Protein AF-A0A537KS54-F1 (afdb_monomer_lite)

Sequence (142 aa):
MLRRTPVGRNARRRARAGGPRARGRPAASAAKWKAIRVQVLARAGWRCQACGVRRRLDVHHVVKRSQGGSDFDLDQLVALCRWCHDQTDAPYERGRLVVTALGAGQFTFEVVQRAGRGPLKPNPTFAHVGKTDARDVVRGSE

pLDDT: mean 82.04, std 18.63, range [34.03, 98.06]

Secondary structure (DSSP, 8-state):
-PPPPPPPHHHHHHHHTT-BSSSSS---BHHHHHHHHHHHHHHTTTS-TTT---S-EEEEESS-GGGT--SS-GGGEEEEEHHHHHHTTS-GGG-EEEEEEEETTEEEEEEE----SSPPPP----TTTT---TTSS-----

InterPro domains:
  IPR002711 HNH endonuclease [PF01844] (48-87)
  IPR003615 HNH nuclease [SM00507] (35-86)
  IPR003615 HNH nuclease [cd00085] (36-87)

Structure (mmCIF, N/CA/C/O backbone):
data_AF-A0A537KS54-F1
#
_entry.id   AF-A0A537KS54-F1
#
loop_
_atom_site.group_PDB
_atom_site.id
_atom_site.type_symbol
_atom_site.label_atom_id
_atom_site.label_alt_id
_atom_site.label_comp_id
_atom_site.label_asym_id
_atom_site.label_entity_id
_atom_site.label_seq_id
_atom_site.pdbx_PDB_ins_code
_atom_site.Cartn_x
_atom_site.Cartn_y
_atom_site.Cartn_z
_atom_site.occupancy
_atom_site.B_iso_or_equiv
_atom_site.auth_seq_id
_atom_site.auth_comp_id
_atom_site.auth_asym_id
_atom_site.auth_atom_id
_atom_site.pdbx_PDB_model_num
ATOM 1 N N . MET A 1 1 ? -19.870 4.778 -0.945 1.00 52.75 1 MET A N 1
ATOM 2 C CA . MET A 1 1 ? -18.625 4.344 -1.622 1.00 52.75 1 MET A CA 1
ATOM 3 C C . MET A 1 1 ? -18.152 5.482 -2.515 1.00 52.75 1 MET A C 1
ATOM 5 O O . MET A 1 1 ? -18.929 5.913 -3.358 1.00 52.75 1 MET A O 1
ATOM 9 N N . LEU A 1 2 ? -16.940 6.012 -2.319 1.00 54.84 2 LEU A N 1
ATOM 10 C CA . LEU A 1 2 ? -16.403 7.066 -3.190 1.00 54.84 2 LEU A CA 1
ATOM 11 C C . LEU A 1 2 ? -16.126 6.476 -4.582 1.00 54.84 2 LEU A C 1
ATOM 13 O O . LEU A 1 2 ? -15.453 5.446 -4.705 1.00 54.84 2 LEU A O 1
ATOM 17 N N . ARG A 1 3 ? -16.668 7.100 -5.636 1.00 57.12 3 ARG A N 1
ATOM 18 C CA . ARG A 1 3 ? -16.357 6.718 -7.021 1.00 57.12 3 ARG A CA 1
ATOM 19 C C . ARG A 1 3 ? -14.881 7.030 -7.271 1.00 57.12 3 ARG A C 1
ATOM 21 O O . ARG A 1 3 ? -14.458 8.169 -7.113 1.00 57.12 3 ARG A O 1
ATOM 28 N N . ARG A 1 4 ? -14.087 6.017 -7.636 1.00 64.81 4 ARG A N 1
ATOM 29 C CA . ARG A 1 4 ? -12.677 6.224 -7.997 1.00 64.81 4 ARG A CA 1
ATOM 30 C C . ARG A 1 4 ? -12.618 7.069 -9.268 1.00 64.81 4 ARG A C 1
ATOM 32 O O . ARG A 1 4 ? -13.262 6.719 -10.257 1.00 64.81 4 ARG A O 1
ATOM 39 N N . THR A 1 5 ? -11.810 8.125 -9.257 1.00 74.44 5 THR A N 1
ATOM 40 C CA . THR A 1 5 ? -11.519 8.901 -10.464 1.00 74.44 5 THR A CA 1
ATOM 41 C C . THR A 1 5 ? -10.930 7.969 -11.526 1.00 74.44 5 THR A C 1
ATOM 43 O O . THR A 1 5 ? -9.944 7.273 -11.251 1.00 74.44 5 THR A O 1
ATOM 46 N N . PRO A 1 6 ? -11.516 7.904 -12.733 1.00 80.69 6 PRO A N 1
ATOM 47 C CA . PRO A 1 6 ? -10.979 7.074 -13.795 1.00 80.69 6 PRO A CA 1
ATOM 48 C C . PRO A 1 6 ? -9.545 7.483 -14.139 1.00 80.69 6 PRO A C 1
ATOM 50 O O . PRO A 1 6 ? -9.221 8.664 -14.232 1.00 80.69 6 PRO A O 1
ATOM 53 N N . VAL A 1 7 ? -8.683 6.500 -14.406 1.00 83.31 7 VAL A N 1
ATOM 54 C CA . VAL A 1 7 ? -7.338 6.782 -14.928 1.00 83.31 7 VAL A CA 1
ATOM 55 C C . VAL A 1 7 ? -7.469 7.499 -16.275 1.00 83.31 7 VAL A C 1
ATOM 57 O O . VAL A 1 7 ? -8.163 6.994 -17.164 1.00 83.31 7 VAL A O 1
ATOM 60 N N . GLY A 1 8 ? -6.792 8.641 -16.431 1.00 89.50 8 GLY A N 1
ATOM 61 C CA . GLY A 1 8 ? -6.833 9.457 -17.649 1.00 89.50 8 GLY A CA 1
ATOM 62 C C . GLY A 1 8 ? -6.310 8.732 -18.897 1.00 89.50 8 GLY A C 1
ATOM 63 O O . GLY A 1 8 ? -5.451 7.848 -18.811 1.00 89.50 8 GLY A O 1
ATOM 64 N N . ARG A 1 9 ? -6.810 9.121 -20.079 1.00 91.06 9 ARG A N 1
ATOM 65 C CA . ARG A 1 9 ? -6.536 8.461 -21.374 1.00 91.06 9 ARG A CA 1
ATOM 66 C C . ARG A 1 9 ? -5.036 8.295 -21.658 1.00 91.06 9 ARG A C 1
ATOM 68 O O . ARG A 1 9 ? -4.593 7.187 -21.955 1.00 91.06 9 ARG A O 1
ATOM 75 N N . ASN A 1 10 ? -4.244 9.350 -21.464 1.00 90.19 10 ASN A N 1
ATOM 76 C CA . ASN A 1 10 ? -2.793 9.327 -21.703 1.00 90.19 10 ASN A CA 1
ATOM 77 C C . ASN A 1 10 ? -2.056 8.345 -20.780 1.00 90.19 10 ASN A C 1
ATOM 79 O O . ASN A 1 10 ? -1.141 7.643 -21.209 1.00 90.19 10 ASN A O 1
ATOM 83 N N . ALA A 1 11 ? -2.482 8.242 -19.518 1.00 87.38 11 ALA A N 1
ATOM 84 C CA . ALA A 1 11 ? -1.918 7.273 -18.585 1.00 87.38 11 ALA A CA 1
ATOM 85 C C . ALA A 1 11 ? -2.254 5.829 -18.994 1.00 87.38 11 ALA A C 1
ATOM 87 O O . ALA A 1 11 ? -1.383 4.963 -18.918 1.00 87.38 11 ALA A O 1
ATOM 88 N N . ARG A 1 12 ? -3.473 5.576 -19.498 1.00 89.44 12 ARG A N 1
ATOM 89 C CA . ARG A 1 12 ? -3.850 4.259 -20.043 1.00 89.44 12 ARG A CA 1
ATOM 90 C C . ARG A 1 12 ? -3.022 3.893 -21.274 1.00 89.44 12 ARG A C 1
ATOM 92 O O . ARG A 1 12 ? -2.527 2.773 -21.335 1.00 89.44 12 ARG A O 1
ATOM 99 N N . ARG A 1 13 ? -2.849 4.819 -22.228 1.00 91.19 13 ARG A N 1
ATOM 100 C CA . ARG A 1 13 ? -2.035 4.591 -23.438 1.00 91.19 13 ARG A CA 1
ATOM 101 C C . ARG A 1 13 ? -0.597 4.221 -23.075 1.00 91.19 13 ARG A C 1
ATOM 103 O O . ARG A 1 13 ? -0.093 3.217 -23.560 1.00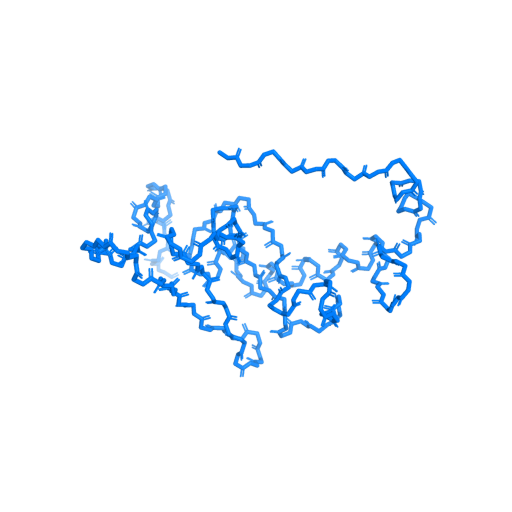 91.19 13 ARG A O 1
ATOM 110 N N . ARG A 1 14 ? 0.025 4.973 -22.160 1.00 90.38 14 ARG A N 1
ATOM 111 C CA . ARG A 1 14 ? 1.380 4.680 -21.667 1.00 90.38 14 ARG A CA 1
ATOM 112 C C . ARG A 1 14 ? 1.481 3.292 -21.037 1.00 90.38 14 ARG A C 1
ATOM 114 O O . ARG A 1 14 ? 2.404 2.555 -21.352 1.00 90.38 14 ARG A O 1
ATOM 121 N N . ALA A 1 15 ? 0.533 2.937 -20.170 1.00 87.25 15 ALA A N 1
ATOM 122 C CA . ALA A 1 15 ? 0.527 1.628 -19.525 1.00 87.25 15 ALA A CA 1
ATOM 123 C C . ALA A 1 15 ? 0.376 0.478 -20.538 1.00 87.25 15 ALA A C 1
ATOM 125 O O . ALA A 1 15 ? 1.029 -0.549 -20.382 1.00 87.25 15 ALA A O 1
ATOM 126 N N . ARG A 1 16 ? -0.446 0.658 -21.586 1.00 88.00 16 ARG A N 1
ATOM 127 C CA . ARG A 1 16 ? -0.596 -0.317 -22.684 1.00 88.00 16 ARG A CA 1
ATOM 128 C C . ARG A 1 16 ? 0.684 -0.483 -23.501 1.00 88.00 16 ARG A C 1
ATOM 130 O O . ARG A 1 16 ? 0.983 -1.592 -23.907 1.00 88.00 16 ARG A O 1
ATOM 137 N N . ALA A 1 17 ? 1.450 0.590 -23.677 1.00 90.00 17 ALA A N 1
ATOM 138 C CA . ALA A 1 17 ? 2.753 0.563 -24.338 1.00 90.00 17 ALA A CA 1
ATOM 139 C C . ALA A 1 17 ? 3.895 0.032 -23.440 1.00 90.00 17 ALA A C 1
ATOM 141 O O . ALA A 1 17 ? 5.060 0.232 -23.755 1.00 90.00 17 ALA A O 1
ATOM 142 N N . GLY A 1 18 ? 3.594 -0.570 -22.281 1.00 87.88 18 GLY A N 1
ATOM 143 C CA . GLY A 1 18 ? 4.611 -1.100 -21.362 1.00 87.88 18 GLY A CA 1
ATOM 144 C C . GLY A 1 18 ? 5.346 -0.046 -20.525 1.00 87.88 18 GLY A C 1
ATOM 145 O O . GLY A 1 18 ? 6.198 -0.397 -19.711 1.00 87.88 18 GLY A O 1
ATOM 146 N N . GLY A 1 19 ? 4.992 1.235 -20.660 1.00 87.38 19 GLY A N 1
ATOM 147 C CA . GLY A 1 19 ? 5.630 2.326 -19.930 1.00 87.38 19 GLY A CA 1
ATOM 148 C C . GLY A 1 19 ? 5.361 2.314 -18.413 1.00 87.38 19 GLY A C 1
ATOM 149 O O . GLY A 1 19 ? 4.479 1.597 -17.919 1.00 87.38 19 GLY A O 1
ATOM 150 N N . PRO A 1 20 ? 6.089 3.146 -17.645 1.00 87.62 20 PRO A N 1
ATOM 151 C CA . PRO A 1 20 ? 5.972 3.202 -16.190 1.00 87.62 20 PRO A CA 1
ATOM 152 C C . PRO A 1 20 ? 4.600 3.714 -15.734 1.00 87.62 20 PRO A C 1
ATOM 154 O O . PRO A 1 20 ? 3.945 4.538 -16.387 1.00 87.62 20 PRO A O 1
ATOM 157 N N . ARG A 1 21 ? 4.146 3.250 -14.564 1.00 86.56 21 ARG A N 1
ATOM 158 C CA . ARG A 1 21 ? 2.821 3.607 -14.023 1.00 86.56 21 ARG A CA 1
ATOM 159 C C . ARG A 1 21 ? 2.709 5.076 -13.607 1.00 86.56 21 ARG A C 1
ATOM 161 O O . ARG A 1 21 ? 1.626 5.649 -13.727 1.00 86.56 21 ARG A O 1
ATOM 168 N N . ALA A 1 22 ? 3.793 5.698 -13.149 1.00 86.19 22 ALA A N 1
ATOM 169 C CA . ALA A 1 22 ? 3.867 7.125 -12.817 1.00 86.19 22 ALA A CA 1
ATOM 170 C C . ALA A 1 22 ? 5.010 7.811 -13.587 1.00 86.19 22 ALA A C 1
ATOM 172 O O . ALA A 1 22 ? 5.876 7.133 -14.131 1.00 86.19 22 ALA A O 1
ATOM 173 N N . ARG A 1 23 ? 4.967 9.146 -13.672 1.00 83.88 23 ARG A N 1
ATOM 174 C CA . ARG A 1 23 ? 6.036 9.994 -14.230 1.00 83.88 23 ARG A CA 1
ATOM 175 C C . ARG A 1 23 ? 6.685 10.796 -13.101 1.00 83.88 23 ARG A C 1
ATOM 177 O O . ARG A 1 23 ? 6.053 10.969 -12.062 1.00 83.88 23 ARG A O 1
ATOM 184 N N . GLY A 1 24 ? 7.903 11.284 -13.331 1.00 85.19 24 GLY A N 1
ATOM 185 C CA . GLY A 1 24 ? 8.626 12.146 -12.385 1.00 85.19 24 GLY A CA 1
ATOM 186 C C . GLY A 1 24 ? 9.221 11.414 -11.181 1.00 85.19 24 GLY A C 1
ATOM 187 O O . GLY A 1 24 ? 9.667 12.063 -10.248 1.00 85.19 24 GLY A O 1
ATOM 188 N N . ARG A 1 25 ? 9.202 10.075 -11.182 1.00 84.50 25 ARG A N 1
ATOM 189 C CA . ARG A 1 25 ? 9.855 9.236 -10.172 1.00 84.50 25 ARG A CA 1
ATOM 190 C C . ARG A 1 25 ? 10.013 7.789 -10.657 1.00 84.50 25 ARG A C 1
ATOM 192 O O . ARG A 1 25 ? 9.291 7.399 -11.585 1.00 84.50 25 ARG A O 1
ATOM 199 N N . PRO A 1 26 ? 10.847 6.969 -9.994 1.00 88.12 26 PRO A N 1
ATOM 200 C CA . PRO A 1 26 ? 10.886 5.531 -10.224 1.00 88.12 26 PRO A CA 1
ATOM 201 C C . PRO A 1 26 ? 9.507 4.897 -10.003 1.00 88.12 26 PRO A C 1
ATOM 203 O O . PRO A 1 26 ? 8.866 5.077 -8.966 1.00 88.12 26 PRO A O 1
ATOM 206 N N . ALA A 1 27 ? 9.020 4.176 -11.008 1.00 91.81 27 ALA A N 1
ATOM 207 C CA . ALA A 1 27 ? 7.741 3.484 -10.954 1.00 91.81 27 ALA A CA 1
ATOM 208 C C . ALA A 1 27 ? 7.809 2.204 -11.778 1.00 91.81 27 ALA A C 1
ATOM 210 O O . ALA A 1 27 ? 8.398 2.178 -12.860 1.00 91.81 27 ALA A O 1
ATOM 211 N N . ALA A 1 28 ? 7.166 1.148 -11.290 1.00 92.94 28 ALA A N 1
ATOM 212 C CA . ALA A 1 28 ? 7.138 -0.119 -12.002 1.00 92.94 28 ALA A CA 1
ATOM 213 C C . ALA A 1 28 ? 6.400 0.021 -13.346 1.00 92.94 28 ALA A C 1
ATOM 215 O O . ALA A 1 28 ? 5.423 0.774 -13.471 1.00 92.94 28 ALA A O 1
ATOM 216 N N . SER A 1 29 ? 6.838 -0.745 -14.350 1.00 92.50 29 SER A N 1
ATOM 217 C CA . SER A 1 29 ?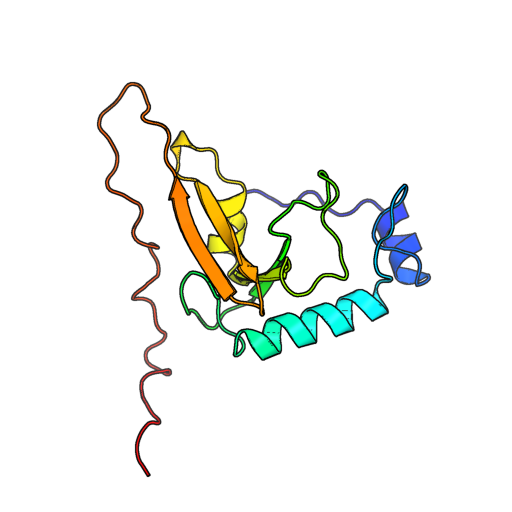 6.037 -0.993 -15.551 1.00 92.50 29 SER A CA 1
ATOM 218 C C . SER A 1 29 ? 4.754 -1.745 -15.185 1.00 92.50 29 SER A C 1
ATOM 220 O O . SER A 1 29 ? 4.619 -2.305 -14.091 1.00 92.50 29 SER A O 1
ATOM 222 N N . ALA A 1 30 ? 3.784 -1.781 -16.100 1.00 89.38 30 ALA A N 1
ATOM 223 C CA . ALA A 1 30 ? 2.546 -2.527 -15.875 1.00 89.38 30 ALA A CA 1
ATOM 224 C C . ALA A 1 30 ? 2.806 -4.023 -15.595 1.00 89.38 30 ALA A C 1
ATOM 226 O O . ALA A 1 30 ? 2.204 -4.581 -14.675 1.00 89.38 30 ALA A O 1
ATOM 227 N N . ALA A 1 31 ? 3.731 -4.639 -16.338 1.00 91.94 31 ALA A N 1
ATOM 228 C CA . ALA A 1 31 ? 4.114 -6.040 -16.171 1.00 91.94 31 ALA A CA 1
ATOM 229 C C . ALA A 1 31 ? 4.841 -6.285 -14.841 1.00 91.94 31 ALA A C 1
ATOM 231 O O . ALA A 1 31 ? 4.443 -7.165 -14.078 1.00 91.94 31 ALA A O 1
ATOM 232 N N . LYS A 1 32 ? 5.836 -5.450 -14.503 1.00 95.00 32 LYS A N 1
ATOM 233 C CA . LYS A 1 32 ? 6.582 -5.578 -13.242 1.00 95.00 32 LYS A CA 1
ATOM 234 C C . LYS A 1 32 ? 5.672 -5.396 -12.027 1.00 95.00 32 LYS A C 1
ATOM 236 O O . LYS A 1 32 ? 5.741 -6.174 -11.083 1.00 95.00 32 LYS A O 1
ATOM 241 N N . TRP A 1 33 ? 4.740 -4.443 -12.082 1.00 95.19 33 TRP A N 1
ATOM 242 C CA . TRP A 1 33 ? 3.741 -4.278 -11.025 1.00 95.19 33 TRP A CA 1
ATOM 243 C C . TRP A 1 33 ? 2.816 -5.492 -10.881 1.00 95.19 33 TRP A C 1
ATOM 245 O O . TRP A 1 33 ? 2.420 -5.827 -9.770 1.00 95.19 33 TRP A O 1
ATOM 255 N N . LYS A 1 34 ? 2.458 -6.166 -11.984 1.00 95.12 34 LYS A N 1
ATOM 256 C CA . LYS A 1 34 ? 1.655 -7.395 -11.921 1.00 95.12 34 LYS A CA 1
ATOM 257 C C . LYS A 1 34 ? 2.393 -8.487 -11.140 1.00 95.12 34 LYS A C 1
ATOM 259 O O . LYS A 1 34 ? 1.766 -9.120 -10.296 1.00 95.12 34 LYS A O 1
ATOM 264 N N . ALA A 1 35 ? 3.696 -8.656 -11.373 1.00 97.06 35 ALA A N 1
ATOM 265 C CA . ALA A 1 35 ? 4.527 -9.608 -10.635 1.00 97.06 35 ALA A CA 1
ATOM 266 C C . ALA A 1 35 ? 4.630 -9.250 -9.142 1.00 97.06 35 ALA A C 1
ATOM 268 O O . ALA A 1 35 ? 4.311 -10.078 -8.293 1.00 97.06 35 ALA A O 1
ATOM 269 N N . ILE A 1 36 ? 4.960 -7.992 -8.826 1.00 97.31 36 ILE A N 1
ATOM 270 C CA . ILE A 1 36 ? 5.035 -7.482 -7.444 1.00 97.31 36 ILE A CA 1
ATOM 271 C C . ILE A 1 36 ? 3.706 -7.692 -6.714 1.00 97.31 36 ILE A C 1
ATOM 273 O O . ILE A 1 36 ? 3.671 -8.188 -5.592 1.00 97.31 36 ILE A O 1
ATOM 277 N N . ARG A 1 37 ? 2.584 -7.393 -7.380 1.00 97.50 37 ARG A N 1
ATOM 278 C CA . ARG A 1 37 ? 1.252 -7.616 -6.817 1.00 97.50 37 ARG A CA 1
ATOM 279 C C . ARG A 1 37 ? 1.032 -9.080 -6.441 1.00 97.50 37 ARG A C 1
ATOM 281 O O . ARG A 1 37 ? 0.471 -9.334 -5.385 1.00 97.50 37 ARG A O 1
ATOM 288 N N . VAL A 1 38 ? 1.422 -10.029 -7.290 1.00 97.88 38 VAL A N 1
ATOM 289 C CA . VAL A 1 38 ? 1.268 -11.460 -6.983 1.00 97.88 38 VAL A CA 1
ATOM 290 C C . VAL A 1 38 ? 2.103 -11.845 -5.763 1.00 97.88 38 VAL A C 1
ATOM 292 O O . VAL A 1 38 ? 1.570 -12.505 -4.878 1.00 97.88 38 VAL A O 1
ATOM 295 N N . GLN A 1 39 ? 3.348 -11.372 -5.666 1.00 97.94 39 GLN A N 1
ATOM 296 C CA . GLN A 1 39 ? 4.219 -11.648 -4.517 1.00 97.94 39 GLN A CA 1
ATOM 297 C C . GLN A 1 39 ? 3.614 -11.144 -3.199 1.00 97.94 39 GLN A C 1
ATOM 299 O O . GLN A 1 39 ? 3.518 -11.900 -2.236 1.00 97.94 39 GLN A O 1
ATOM 304 N N . VAL A 1 40 ? 3.122 -9.901 -3.173 1.00 97.81 40 VAL A N 1
ATOM 305 C CA . VAL A 1 40 ? 2.493 -9.318 -1.974 1.00 97.81 40 VAL A CA 1
ATOM 306 C C . VAL A 1 40 ? 1.237 -10.094 -1.564 1.00 97.81 40 VAL A C 1
ATOM 308 O O . VAL A 1 40 ? 1.030 -10.360 -0.382 1.00 97.81 40 VAL A O 1
ATOM 311 N N . LEU A 1 41 ? 0.399 -10.491 -2.528 1.00 97.19 41 LEU A N 1
ATOM 312 C CA . LEU A 1 41 ? -0.813 -11.264 -2.237 1.00 97.19 41 LEU A CA 1
ATOM 313 C C . LEU A 1 41 ? -0.509 -12.688 -1.765 1.00 97.19 41 LEU A C 1
ATOM 315 O O . LEU A 1 41 ? -1.199 -13.180 -0.874 1.00 97.19 41 LEU A O 1
ATOM 319 N N . ALA A 1 42 ? 0.512 -13.327 -2.337 1.00 97.44 42 ALA A N 1
ATOM 320 C CA . ALA A 1 42 ? 0.966 -14.646 -1.918 1.00 97.44 42 ALA A CA 1
ATOM 321 C C . ALA A 1 42 ? 1.505 -14.612 -0.482 1.00 97.44 42 ALA A C 1
ATOM 323 O O . ALA A 1 42 ? 1.067 -15.415 0.338 1.00 97.44 42 ALA A O 1
ATOM 324 N N . ARG A 1 43 ? 2.350 -13.623 -0.145 1.00 96.31 43 ARG A N 1
ATOM 325 C CA . ARG A 1 43 ? 2.840 -13.399 1.229 1.00 96.31 43 ARG A CA 1
ATOM 326 C C . ARG A 1 43 ? 1.695 -13.217 2.226 1.00 96.31 43 ARG A C 1
ATOM 328 O O . ARG A 1 43 ? 1.757 -13.713 3.340 1.00 96.31 43 ARG A O 1
ATOM 335 N N . ALA A 1 44 ? 0.631 -12.531 1.819 1.00 95.56 44 ALA A N 1
ATOM 336 C CA . ALA A 1 44 ? -0.552 -12.317 2.648 1.00 95.56 44 ALA A CA 1
ATOM 337 C C . ALA A 1 44 ? -1.504 -13.532 2.724 1.00 95.56 44 ALA A C 1
ATOM 339 O O . ALA A 1 44 ? -2.622 -13.399 3.223 1.00 95.56 44 ALA A O 1
ATOM 340 N N . GLY A 1 45 ? -1.140 -14.694 2.164 1.00 96.69 45 GLY A N 1
ATOM 341 C CA . GLY A 1 45 ? -2.007 -15.878 2.132 1.00 96.69 45 GLY A CA 1
ATOM 342 C C . GLY A 1 45 ? -3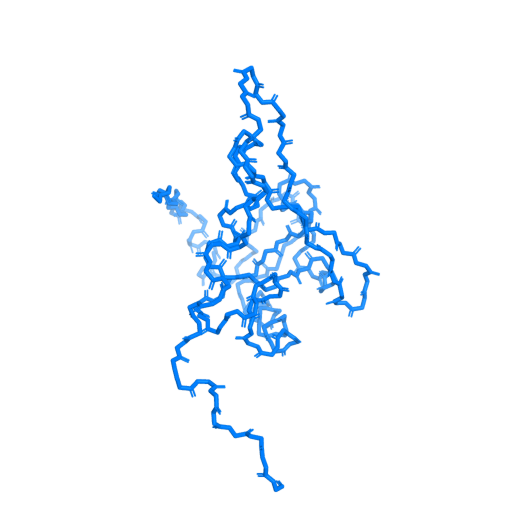.321 -15.651 1.377 1.00 96.69 45 GLY A C 1
ATOM 343 O O . GLY A 1 45 ? -4.324 -16.316 1.645 1.00 96.69 45 GLY A O 1
ATOM 344 N N . TRP A 1 46 ? -3.342 -14.684 0.452 1.00 96.56 46 TRP A N 1
ATOM 345 C CA . TRP A 1 46 ? -4.547 -14.220 -0.241 1.00 96.56 46 TRP A CA 1
ATOM 346 C C . TRP A 1 46 ? -5.657 -13.733 0.703 1.00 96.56 46 TRP A C 1
ATOM 348 O O . TRP A 1 46 ? -6.843 -13.797 0.368 1.00 96.56 46 TRP A O 1
ATOM 358 N N . ARG A 1 47 ? -5.280 -13.212 1.875 1.00 96.25 47 ARG A N 1
ATOM 359 C CA . ARG A 1 47 ? -6.183 -12.617 2.866 1.00 96.25 47 ARG A CA 1
ATOM 360 C C . ARG A 1 47 ? -5.822 -11.151 3.103 1.00 96.25 47 ARG A C 1
ATOM 362 O O . ARG A 1 47 ? -4.706 -10.707 2.849 1.00 96.25 47 ARG A O 1
ATOM 369 N N . CYS A 1 48 ? -6.800 -10.367 3.543 1.00 96.25 48 CYS A N 1
ATOM 370 C CA . CYS A 1 48 ? -6.547 -8.999 3.985 1.00 96.25 48 CYS A CA 1
ATOM 371 C C . CYS A 1 48 ? -5.628 -9.030 5.212 1.00 96.25 48 CYS A C 1
ATOM 373 O O . CYS A 1 48 ? -6.002 -9.637 6.211 1.00 96.25 48 CYS A O 1
ATOM 375 N N . GLN A 1 49 ? -4.484 -8.346 5.176 1.00 95.44 49 GLN A N 1
ATOM 376 C CA . GLN A 1 49 ? -3.552 -8.336 6.311 1.00 95.44 49 GLN A CA 1
ATOM 377 C C . GLN A 1 49 ? -4.109 -7.579 7.528 1.00 95.44 49 GLN A C 1
ATOM 379 O O . GLN A 1 49 ? -3.700 -7.862 8.643 1.00 95.44 49 GLN A O 1
ATOM 384 N N . ALA A 1 50 ? -5.079 -6.677 7.330 1.00 94.50 50 ALA A N 1
ATOM 385 C CA . ALA A 1 50 ? -5.704 -5.926 8.420 1.00 94.50 50 ALA A CA 1
ATOM 386 C C . ALA A 1 50 ? -6.864 -6.671 9.108 1.00 94.50 50 ALA A C 1
ATOM 388 O O . ALA A 1 50 ? -7.017 -6.584 10.317 1.00 94.50 50 ALA A O 1
ATOM 389 N N . CYS A 1 51 ? -7.715 -7.370 8.345 1.00 91.50 51 CYS A N 1
ATOM 390 C CA . CYS A 1 51 ? -8.957 -7.960 8.878 1.00 91.50 51 CYS A CA 1
ATOM 391 C C . CYS A 1 51 ? -9.175 -9.443 8.539 1.00 91.50 51 CYS A C 1
ATOM 393 O O . CYS A 1 51 ? -10.240 -9.985 8.817 1.00 91.50 51 CYS A O 1
ATOM 395 N N . GLY A 1 52 ? -8.221 -10.099 7.874 1.00 93.69 52 GLY A N 1
ATOM 396 C CA . GLY A 1 52 ? -8.232 -11.543 7.604 1.00 93.69 52 GLY A CA 1
ATOM 397 C C . GLY A 1 52 ? -9.175 -12.033 6.495 1.00 93.69 52 GLY A C 1
ATOM 398 O O . GLY A 1 52 ? -9.078 -13.186 6.069 1.00 93.69 52 GLY A O 1
ATOM 399 N N . VAL A 1 53 ? -10.073 -11.189 5.971 1.00 92.19 53 VAL A N 1
ATOM 400 C CA . VAL A 1 53 ? -11.066 -11.631 4.973 1.00 92.19 53 VAL A CA 1
ATOM 401 C C . VAL A 1 53 ? -10.431 -12.044 3.640 1.00 92.19 53 VAL A C 1
ATOM 403 O O . VAL A 1 53 ? -9.524 -11.381 3.127 1.00 92.19 53 VAL A O 1
ATOM 406 N N . ARG A 1 54 ? -10.978 -13.097 3.025 1.00 93.50 54 ARG A N 1
ATOM 407 C CA . ARG A 1 54 ? -10.585 -13.608 1.703 1.00 93.50 54 ARG A CA 1
ATOM 408 C C . ARG A 1 54 ? -11.530 -13.082 0.616 1.00 93.50 54 ARG A C 1
ATOM 410 O O . ARG A 1 54 ? -12.426 -13.771 0.145 1.00 93.50 54 ARG A O 1
ATOM 417 N N . ARG A 1 55 ? -11.377 -11.806 0.251 1.00 90.56 55 ARG A N 1
ATOM 418 C CA . ARG A 1 55 ? -12.170 -11.132 -0.803 1.00 90.56 55 ARG A CA 1
ATOM 419 C C . ARG A 1 55 ? -11.256 -10.554 -1.882 1.00 90.56 55 ARG A C 1
ATOM 421 O O . ARG A 1 55 ? -10.064 -10.826 -1.904 1.00 90.56 55 ARG A O 1
ATOM 428 N N . ARG A 1 56 ? -11.790 -9.722 -2.782 1.00 93.06 56 ARG A N 1
ATOM 429 C CA . ARG A 1 56 ? -10.964 -8.954 -3.723 1.00 93.06 56 ARG A CA 1
ATOM 430 C C . ARG A 1 56 ? -9.978 -8.060 -2.958 1.00 93.06 56 ARG A C 1
ATOM 432 O O . ARG A 1 56 ? -10.402 -7.145 -2.249 1.00 93.06 56 ARG A O 1
ATOM 439 N N . LEU A 1 57 ? -8.687 -8.331 -3.147 1.00 96.31 57 LEU A N 1
ATOM 440 C CA . LEU A 1 57 ? -7.581 -7.606 -2.525 1.00 96.31 57 LEU A CA 1
ATOM 441 C C . LEU A 1 57 ? -6.915 -6.630 -3.500 1.00 96.31 57 LEU A C 1
ATOM 443 O O . LEU A 1 57 ? -6.663 -6.948 -4.671 1.00 96.31 57 LEU A O 1
ATOM 447 N N . ASP A 1 58 ? -6.585 -5.462 -2.969 1.00 95.44 58 ASP A N 1
ATOM 448 C CA . ASP A 1 58 ? -5.730 -4.458 -3.584 1.00 95.44 58 ASP A CA 1
ATOM 449 C C . ASP A 1 58 ? -4.411 -4.379 -2.795 1.00 95.44 58 ASP A C 1
ATOM 451 O O . ASP A 1 58 ? -4.376 -4.645 -1.595 1.00 95.44 58 ASP A O 1
ATOM 455 N N . VAL A 1 59 ? -3.320 -4.023 -3.478 1.00 97.06 59 VAL A N 1
ATOM 456 C CA . VAL A 1 59 ? -2.038 -3.732 -2.822 1.00 97.06 59 VAL A CA 1
ATOM 457 C C . VAL A 1 59 ? -1.990 -2.240 -2.541 1.00 97.06 59 VAL A C 1
ATOM 459 O O . VAL A 1 59 ? -2.107 -1.436 -3.470 1.00 97.06 59 VAL A O 1
ATOM 462 N N . HIS A 1 60 ? -1.849 -1.900 -1.268 1.00 96.50 60 HIS A N 1
ATOM 463 C CA . HIS A 1 60 ? -1.745 -0.543 -0.764 1.00 96.50 60 HIS A CA 1
ATOM 464 C C . HIS A 1 60 ? -0.287 -0.217 -0.437 1.00 96.50 60 HIS A C 1
ATOM 466 O O . HIS A 1 60 ? 0.437 -1.058 0.089 1.00 96.50 60 HIS A O 1
ATOM 472 N N . HIS A 1 61 ? 0.131 1.009 -0.740 1.00 96.69 61 HIS A N 1
ATOM 473 C CA . HIS A 1 61 ? 1.441 1.527 -0.356 1.00 96.69 61 HIS A CA 1
ATOM 474 C C . HIS A 1 61 ? 1.337 2.199 1.013 1.00 96.69 61 HIS A C 1
ATOM 476 O O . HIS A 1 61 ? 0.634 3.203 1.114 1.00 96.69 61 HIS A O 1
ATOM 482 N N . VAL A 1 62 ? 2.047 1.680 2.021 1.00 95.88 62 VAL A N 1
ATOM 483 C CA . VAL A 1 62 ? 2.071 2.229 3.392 1.00 95.88 62 VAL A CA 1
ATOM 484 C C . VAL A 1 62 ? 2.497 3.697 3.378 1.00 95.88 62 VAL A C 1
ATOM 486 O O . VAL A 1 62 ? 1.769 4.571 3.845 1.00 95.88 62 VAL A O 1
ATOM 489 N N . VAL A 1 63 ? 3.630 3.994 2.736 1.00 94.50 63 VAL A N 1
ATOM 490 C CA . VAL A 1 63 ? 3.959 5.363 2.327 1.00 94.50 63 VAL A CA 1
ATOM 491 C C . VAL A 1 63 ? 3.297 5.607 0.986 1.00 94.50 63 VAL A C 1
ATOM 493 O O . VAL A 1 63 ? 3.587 4.917 0.007 1.00 94.50 63 VAL A O 1
ATOM 496 N N . LYS A 1 64 ? 2.412 6.604 0.904 1.00 92.06 64 LYS A N 1
ATOM 497 C CA . LYS A 1 64 ? 1.678 6.854 -0.334 1.00 92.06 64 LYS A CA 1
ATOM 498 C C . LYS A 1 64 ? 2.633 7.092 -1.485 1.00 92.06 64 LYS A C 1
ATOM 500 O O . LYS A 1 64 ? 3.610 7.831 -1.401 1.00 92.06 64 LYS A O 1
ATOM 505 N N . ARG A 1 65 ? 2.226 6.585 -2.641 1.00 90.69 65 ARG A N 1
ATOM 506 C CA . ARG A 1 65 ? 2.816 6.910 -3.935 1.00 90.69 65 ARG A CA 1
ATOM 507 C C . ARG A 1 65 ? 3.081 8.412 -4.086 1.00 90.69 65 ARG A C 1
ATOM 509 O O . ARG A 1 65 ? 4.170 8.789 -4.490 1.00 90.69 65 ARG A O 1
ATOM 516 N N . SER A 1 66 ? 2.116 9.280 -3.792 1.00 88.44 66 SER A N 1
ATOM 517 C CA . SER A 1 66 ? 2.282 10.741 -3.911 1.00 88.44 66 SER A CA 1
ATOM 518 C C . SER A 1 66 ? 3.310 11.346 -2.946 1.00 88.44 66 SER A C 1
ATOM 520 O O . SER A 1 66 ? 3.750 12.459 -3.186 1.00 88.44 66 SER A O 1
ATOM 522 N N . GLN A 1 67 ? 3.695 10.621 -1.896 1.00 90.44 67 GLN A N 1
ATOM 523 C CA . GLN A 1 67 ? 4.654 11.026 -0.864 1.00 90.44 67 GLN A CA 1
ATOM 524 C C . GLN A 1 67 ? 6.022 10.338 -1.035 1.00 90.44 67 GLN A C 1
ATOM 526 O O . GLN A 1 67 ? 6.814 10.306 -0.106 1.00 90.44 67 GLN A O 1
ATOM 531 N N . GLY A 1 68 ? 6.298 9.752 -2.206 1.00 89.88 68 GLY A N 1
ATOM 532 C CA . GLY A 1 68 ? 7.579 9.088 -2.482 1.00 89.88 68 GLY A CA 1
ATOM 533 C C . GLY A 1 68 ? 7.602 7.580 -2.222 1.00 89.88 68 GLY A C 1
ATOM 534 O O . GLY A 1 68 ? 8.645 6.961 -2.391 1.00 89.88 68 GLY A O 1
ATOM 535 N N . GLY A 1 69 ? 6.465 6.961 -1.889 1.00 92.50 69 GLY A N 1
ATOM 536 C CA . GLY A 1 69 ? 6.383 5.511 -1.701 1.00 92.50 69 GLY A CA 1
ATOM 537 C C . GLY A 1 69 ? 6.853 4.709 -2.919 1.00 92.50 69 GLY A C 1
ATOM 538 O O . GLY A 1 69 ? 6.416 4.963 -4.052 1.00 92.50 69 GLY A O 1
ATOM 539 N N . SER A 1 70 ? 7.721 3.726 -2.666 1.00 93.50 70 SER A N 1
ATOM 540 C CA . SER A 1 70 ? 8.314 2.849 -3.677 1.00 93.50 70 SER A CA 1
ATOM 541 C C . SER A 1 70 ? 7.308 1.822 -4.195 1.00 93.50 70 SER A C 1
ATOM 543 O O . SER A 1 70 ? 6.563 1.217 -3.431 1.00 93.50 70 SER A O 1
ATOM 545 N N . ASP A 1 71 ? 7.307 1.582 -5.510 1.00 95.31 71 ASP A N 1
ATOM 546 C CA . ASP A 1 71 ? 6.562 0.461 -6.096 1.00 95.31 71 ASP A CA 1
ATOM 547 C C . ASP A 1 71 ? 7.302 -0.884 -5.902 1.00 95.31 71 ASP A C 1
ATOM 549 O O . ASP A 1 71 ? 6.724 -1.917 -6.2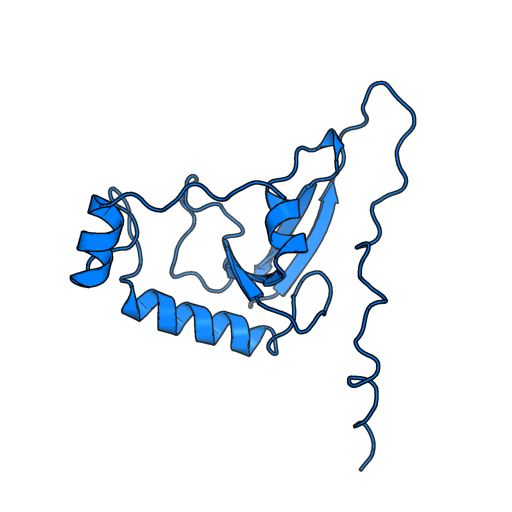25 1.00 95.31 71 ASP A O 1
ATOM 553 N N . PHE A 1 72 ? 8.559 -0.878 -5.434 1.00 95.38 72 PHE A N 1
ATOM 554 C CA . PHE A 1 72 ? 9.463 -2.042 -5.422 1.00 95.38 72 PHE A CA 1
ATOM 555 C C . PHE A 1 72 ? 9.783 -2.585 -4.030 1.00 95.38 72 PHE A C 1
ATOM 557 O O . PHE A 1 72 ? 10.238 -3.718 -3.921 1.00 95.38 72 PHE A O 1
ATOM 564 N N . ASP A 1 73 ? 9.565 -1.783 -2.995 1.00 95.69 73 ASP A N 1
ATOM 565 C CA . ASP A 1 73 ? 9.829 -2.170 -1.616 1.00 95.69 73 ASP A CA 1
ATOM 566 C C . ASP A 1 73 ? 8.654 -2.994 -1.079 1.00 95.69 73 ASP A C 1
ATOM 568 O O . ASP A 1 73 ? 7.595 -2.447 -0.773 1.00 95.69 73 ASP A O 1
ATOM 572 N N . LEU A 1 74 ? 8.821 -4.317 -1.015 1.00 95.62 74 LEU A N 1
ATOM 573 C CA . LEU A 1 74 ? 7.758 -5.234 -0.605 1.00 95.62 74 LEU A CA 1
ATOM 574 C C . LEU A 1 74 ? 7.310 -5.009 0.843 1.00 95.62 74 LEU A C 1
ATOM 576 O O . LEU A 1 74 ? 6.146 -5.282 1.152 1.00 95.62 74 LEU A O 1
ATOM 580 N N . ASP A 1 75 ? 8.185 -4.509 1.712 1.00 95.31 75 ASP A N 1
ATOM 581 C CA . ASP A 1 75 ? 7.869 -4.266 3.122 1.00 95.31 75 ASP A CA 1
ATOM 582 C C . ASP A 1 75 ? 6.965 -3.046 3.298 1.00 95.31 75 ASP A C 1
ATOM 584 O O . ASP A 1 75 ? 6.227 -2.962 4.272 1.00 95.31 75 ASP A O 1
ATOM 588 N N . GLN A 1 76 ? 6.903 -2.170 2.294 1.00 96.06 76 GLN A N 1
ATOM 589 C CA . GLN A 1 76 ? 6.011 -1.010 2.258 1.00 96.06 76 GLN A CA 1
ATOM 590 C C . GLN A 1 76 ? 4.723 -1.260 1.459 1.00 96.06 76 GLN A C 1
ATOM 592 O O . GLN A 1 76 ? 3.936 -0.334 1.230 1.00 96.06 76 GLN A O 1
ATOM 597 N N . LEU A 1 77 ? 4.488 -2.501 1.025 1.00 97.44 77 LEU A N 1
ATOM 598 C CA . LEU A 1 77 ? 3.309 -2.904 0.263 1.00 97.44 77 LEU A CA 1
ATOM 599 C C . LEU A 1 77 ? 2.461 -3.876 1.073 1.00 97.44 77 LEU A C 1
ATOM 601 O O . LEU A 1 77 ? 2.905 -4.976 1.370 1.00 97.44 77 LEU A O 1
ATOM 605 N N . VAL A 1 78 ? 1.215 -3.520 1.367 1.00 97.62 78 VAL A N 1
ATOM 606 C CA . VAL A 1 78 ? 0.300 -4.327 2.189 1.00 97.62 78 VAL A CA 1
ATOM 607 C C . VAL A 1 78 ? -0.913 -4.784 1.375 1.00 97.62 78 VAL A C 1
ATOM 609 O O . VAL A 1 78 ? -1.449 -4.036 0.554 1.00 97.62 78 VAL A O 1
ATOM 612 N N . ALA A 1 79 ? -1.366 -6.021 1.580 1.00 98.06 79 ALA A N 1
ATOM 613 C CA . ALA A 1 79 ? -2.569 -6.545 0.935 1.00 98.06 79 ALA A CA 1
ATOM 614 C C . ALA A 1 79 ? -3.824 -6.202 1.751 1.00 98.06 79 ALA A C 1
ATOM 616 O O . ALA A 1 79 ? -4.001 -6.687 2.869 1.00 98.06 79 ALA A O 1
ATOM 617 N N . LEU A 1 80 ? -4.733 -5.407 1.181 1.00 96.75 80 LEU A N 1
ATOM 618 C CA . LEU A 1 80 ? -5.958 -4.962 1.850 1.00 96.75 80 LEU A CA 1
ATOM 619 C C . LEU A 1 80 ? -7.206 -5.299 1.038 1.00 96.75 80 LEU A C 1
ATOM 621 O O . LEU A 1 80 ? -7.228 -5.213 -0.191 1.00 96.75 80 LEU A O 1
ATOM 625 N N . CYS A 1 81 ? -8.291 -5.636 1.735 1.00 95.06 81 CYS A N 1
ATOM 626 C CA . CYS A 1 81 ? -9.609 -5.681 1.117 1.00 95.06 81 CYS A CA 1
ATOM 627 C C . CYS A 1 81 ? -10.080 -4.264 0.763 1.00 95.06 81 CYS A C 1
ATOM 629 O O . CYS A 1 81 ? -9.562 -3.262 1.263 1.00 95.06 81 CYS A O 1
ATOM 631 N N . ARG A 1 82 ? -11.114 -4.177 -0.079 1.00 91.25 82 ARG A N 1
ATOM 632 C CA . ARG A 1 82 ? -11.651 -2.890 -0.540 1.00 91.25 82 ARG A CA 1
ATOM 633 C C . ARG A 1 82 ? -12.030 -1.941 0.604 1.00 91.25 82 ARG A C 1
ATOM 635 O O . ARG A 1 82 ? -11.746 -0.755 0.496 1.00 91.25 82 ARG A O 1
ATOM 642 N N . TRP A 1 83 ? -12.640 -2.467 1.668 1.00 90.94 83 TRP A N 1
ATOM 643 C CA . TRP A 1 83 ? -13.057 -1.678 2.830 1.00 90.94 83 TRP A CA 1
ATOM 644 C C . TRP A 1 83 ? -11.852 -1.122 3.589 1.00 90.94 83 TRP A C 1
ATOM 646 O O . TRP A 1 83 ? -11.766 0.088 3.764 1.00 90.94 83 TRP A O 1
ATOM 656 N N . CYS A 1 84 ? -10.880 -1.972 3.950 1.00 93.19 84 CYS A N 1
ATOM 657 C CA . CYS A 1 84 ? -9.691 -1.526 4.684 1.00 93.19 84 CYS A CA 1
ATOM 658 C C . CYS A 1 84 ? -8.887 -0.519 3.862 1.00 93.19 84 CYS A C 1
ATOM 660 O O . CYS A 1 84 ? -8.440 0.488 4.395 1.00 93.19 84 CYS A O 1
ATOM 662 N N . HIS A 1 85 ? -8.774 -0.742 2.550 1.00 94.50 85 HIS A N 1
ATOM 663 C CA . HIS A 1 85 ? -8.118 0.199 1.649 1.00 94.50 85 HIS A CA 1
ATOM 664 C C . HIS A 1 85 ? -8.846 1.552 1.578 1.00 94.50 85 HIS A C 1
ATOM 666 O O . HIS A 1 85 ? -8.207 2.591 1.466 1.00 94.50 85 HIS A O 1
ATOM 672 N N . ASP A 1 86 ? -10.178 1.589 1.599 1.00 91.00 86 ASP A N 1
ATOM 673 C CA . ASP A 1 86 ? -10.894 2.870 1.659 1.00 91.00 86 ASP A CA 1
ATOM 674 C C . ASP A 1 86 ? -10.704 3.551 3.026 1.00 91.00 86 ASP A C 1
ATOM 676 O O . ASP A 1 86 ? -10.576 4.773 3.096 1.00 91.00 86 ASP A O 1
ATOM 680 N N . GLN A 1 87 ? -10.596 2.768 4.103 1.00 91.06 87 GLN A N 1
ATOM 681 C CA . GLN A 1 87 ? -10.380 3.272 5.458 1.00 91.06 87 GLN A CA 1
ATOM 682 C C . GLN A 1 87 ? -9.010 3.947 5.641 1.00 91.06 87 GLN A C 1
ATOM 684 O O . GLN A 1 87 ? -8.898 4.863 6.455 1.00 91.06 87 GLN A O 1
ATOM 689 N N . THR A 1 88 ? -7.982 3.580 4.863 1.00 92.94 88 THR A N 1
ATOM 690 C CA . THR A 1 88 ? -6.678 4.280 4.887 1.00 92.94 88 THR A CA 1
ATOM 691 C C . THR A 1 88 ? -6.750 5.705 4.334 1.00 92.94 88 THR A C 1
ATOM 693 O O . THR A 1 88 ? -5.890 6.542 4.608 1.00 92.94 88 THR A O 1
ATOM 696 N N . ASP A 1 89 ? -7.786 6.018 3.555 1.00 90.19 89 ASP A N 1
ATOM 697 C CA . ASP A 1 89 ? -8.034 7.349 2.995 1.00 90.19 89 ASP A CA 1
ATOM 698 C C . ASP A 1 89 ? -9.220 8.069 3.646 1.00 90.19 89 ASP A C 1
ATOM 700 O O . ASP A 1 89 ? -9.538 9.197 3.265 1.00 90.19 89 ASP A O 1
ATOM 704 N N . ALA A 1 90 ? -9.851 7.452 4.647 1.00 88.12 90 ALA A N 1
ATOM 705 C CA . ALA A 1 90 ? -10.960 8.056 5.360 1.00 88.12 90 ALA A CA 1
ATOM 706 C C . ALA A 1 90 ? -10.513 9.307 6.148 1.00 88.12 90 ALA A C 1
ATOM 708 O O . ALA A 1 90 ? -9.390 9.350 6.664 1.00 88.12 90 ALA A O 1
ATOM 709 N N . PRO A 1 91 ? -11.388 10.324 6.264 1.00 87.44 91 PRO A N 1
ATOM 710 C CA . PRO A 1 91 ? -11.189 11.423 7.204 1.00 87.44 91 PRO A CA 1
ATOM 711 C C . PRO A 1 91 ? -11.035 10.892 8.634 1.00 87.44 91 PRO A C 1
ATOM 713 O O . PRO A 1 91 ? -11.708 9.928 9.006 1.00 87.44 91 PRO A O 1
ATOM 716 N N . TYR A 1 92 ? -10.189 11.530 9.445 1.00 85.19 92 TYR A N 1
ATOM 717 C CA . TYR A 1 92 ? -9.927 11.091 10.821 1.00 85.19 92 TYR A CA 1
ATOM 718 C C . TYR A 1 92 ? -11.190 11.099 11.696 1.00 85.19 92 TYR A C 1
ATOM 720 O O . TYR A 1 92 ? -11.295 10.308 12.624 1.00 85.19 92 TYR A O 1
ATOM 728 N N . GLU A 1 93 ? -12.184 11.926 11.379 1.00 83.00 93 GLU A N 1
ATOM 729 C CA . GLU A 1 93 ? -13.475 12.001 12.077 1.00 83.00 93 GLU A CA 1
ATOM 730 C C . GLU A 1 93 ? -14.311 10.722 11.903 1.00 83.00 93 GLU A C 1
ATOM 732 O O . GLU A 1 93 ? -15.192 10.425 12.707 1.00 83.00 93 GLU A O 1
ATOM 737 N N . ARG A 1 94 ? -14.056 9.951 10.838 1.00 79.25 94 ARG A N 1
ATOM 738 C CA . ARG A 1 94 ? -14.696 8.650 10.572 1.00 79.25 94 ARG A CA 1
ATOM 739 C C . ARG A 1 94 ? -13.824 7.472 11.014 1.00 79.25 94 ARG A C 1
ATOM 741 O O . ARG A 1 94 ? -14.175 6.321 10.760 1.00 79.25 94 ARG A O 1
ATOM 748 N N . GLY A 1 95 ? -12.701 7.772 11.662 1.00 84.12 95 GLY A N 1
ATOM 749 C CA . GLY A 1 95 ? -11.585 6.872 11.887 1.00 84.12 95 GLY A CA 1
ATOM 750 C C . GLY A 1 95 ? -10.802 6.607 10.619 1.00 84.12 95 GLY A C 1
ATOM 751 O O . GLY A 1 95 ? -11.363 6.398 9.553 1.00 84.12 95 GLY A O 1
ATOM 752 N N . ARG A 1 96 ? -9.483 6.616 10.721 1.00 89.25 96 ARG A N 1
ATOM 753 C CA . ARG A 1 96 ? -8.584 6.320 9.615 1.00 89.25 96 ARG A CA 1
ATOM 754 C C . ARG A 1 96 ? -7.769 5.094 9.967 1.00 89.25 96 ARG A C 1
ATOM 756 O O . ARG A 1 96 ? -7.157 5.061 11.026 1.00 89.25 96 ARG A O 1
ATOM 763 N N . LEU A 1 97 ? -7.748 4.114 9.070 1.00 92.31 97 LEU A N 1
ATOM 764 C CA . LEU A 1 97 ? -6.863 2.967 9.225 1.00 92.31 97 LEU A CA 1
ATOM 765 C C . LEU A 1 97 ? -5.432 3.422 8.934 1.00 92.31 97 LEU A C 1
ATOM 767 O O . LEU A 1 97 ? -5.103 3.767 7.799 1.00 92.31 97 LEU A O 1
ATOM 771 N N . VAL A 1 98 ? -4.602 3.442 9.964 1.00 93.25 98 VAL A N 1
ATOM 772 C CA . VAL A 1 98 ? -3.165 3.665 9.881 1.00 93.25 98 VAL A CA 1
ATOM 773 C C . VAL A 1 98 ? -2.496 2.301 9.811 1.00 93.25 98 VAL A C 1
ATOM 775 O O . VAL A 1 98 ? -2.775 1.413 10.616 1.00 93.25 98 VAL A O 1
ATOM 778 N N . VAL A 1 99 ? -1.654 2.128 8.796 1.00 95.00 99 VAL A N 1
ATOM 779 C CA . VAL A 1 99 ? -0.828 0.935 8.626 1.00 95.00 99 VAL A CA 1
ATOM 780 C C . VAL A 1 99 ? 0.603 1.332 8.933 1.00 95.00 99 VAL A C 1
ATOM 782 O O . VAL A 1 99 ? 1.108 2.269 8.317 1.00 95.00 99 VAL A O 1
ATOM 785 N N . THR A 1 100 ? 1.254 0.609 9.836 1.00 94.94 100 THR A N 1
ATOM 786 C CA . THR A 1 100 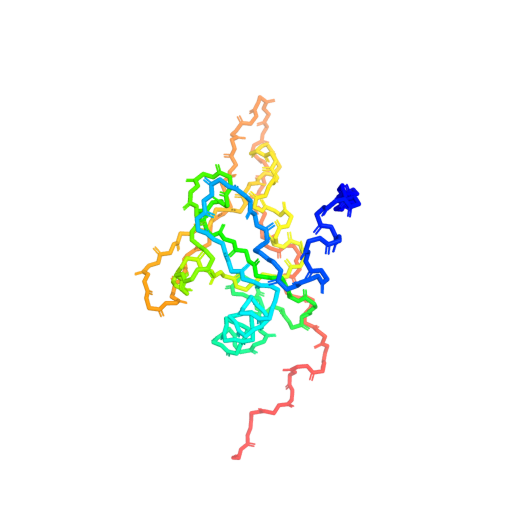? 2.672 0.809 10.151 1.00 94.94 100 THR A CA 1
ATOM 787 C C . THR A 1 100 ? 3.430 -0.451 9.770 1.00 94.94 100 THR A C 1
ATOM 789 O O . THR A 1 100 ? 3.069 -1.545 10.196 1.00 94.94 100 THR A O 1
ATOM 792 N N . ALA A 1 101 ? 4.451 -0.315 8.928 1.00 94.62 101 ALA A N 1
ATOM 793 C CA . ALA A 1 101 ? 5.315 -1.431 8.563 1.00 94.62 101 ALA A CA 1
ATOM 794 C C . ALA A 1 101 ? 6.343 -1.685 9.670 1.00 94.62 101 ALA A C 1
ATOM 796 O O . ALA A 1 101 ? 6.950 -0.743 10.174 1.00 94.62 101 ALA A O 1
ATOM 797 N N . LEU A 1 102 ? 6.533 -2.955 10.026 1.00 93.31 102 LEU A N 1
ATOM 798 C CA . LEU A 1 102 ? 7.537 -3.399 11.000 1.00 93.31 102 LEU A CA 1
ATOM 799 C C . LEU A 1 102 ? 8.785 -4.001 10.328 1.00 93.31 102 LEU A C 1
ATOM 801 O O . LEU A 1 102 ? 9.754 -4.318 11.010 1.00 93.31 102 LEU A O 1
ATOM 805 N N . GLY A 1 103 ? 8.763 -4.149 8.998 1.00 89.75 103 GLY A N 1
ATOM 806 C CA . GLY A 1 103 ? 9.772 -4.879 8.226 1.00 89.75 103 GLY A CA 1
ATOM 807 C C . GLY A 1 103 ? 9.410 -6.354 8.033 1.00 89.75 103 GLY A C 1
ATOM 808 O O . GLY A 1 103 ? 8.461 -6.860 8.636 1.00 89.75 103 GLY A O 1
ATOM 809 N N . ALA A 1 104 ? 10.124 -7.036 7.131 1.00 89.62 104 ALA A N 1
ATOM 810 C CA . ALA A 1 104 ? 9.922 -8.456 6.810 1.00 89.62 104 ALA A CA 1
ATOM 811 C C . ALA A 1 104 ? 8.467 -8.807 6.421 1.00 89.62 104 ALA A C 1
ATOM 813 O O . ALA A 1 104 ? 7.952 -9.890 6.706 1.00 89.62 104 ALA A O 1
ATOM 814 N N . GLY A 1 105 ? 7.768 -7.868 5.780 1.00 86.31 105 GLY A N 1
ATOM 815 C CA . GLY A 1 105 ? 6.362 -7.995 5.405 1.00 86.31 105 GLY A CA 1
ATOM 816 C C . GLY A 1 105 ? 5.365 -8.046 6.567 1.00 86.31 105 GLY A C 1
ATOM 817 O O . GLY A 1 105 ? 4.221 -8.464 6.345 1.00 86.31 105 GLY A O 1
ATOM 818 N N . GLN A 1 106 ? 5.771 -7.633 7.770 1.00 90.06 106 GLN A N 1
ATOM 819 C CA . GLN A 1 106 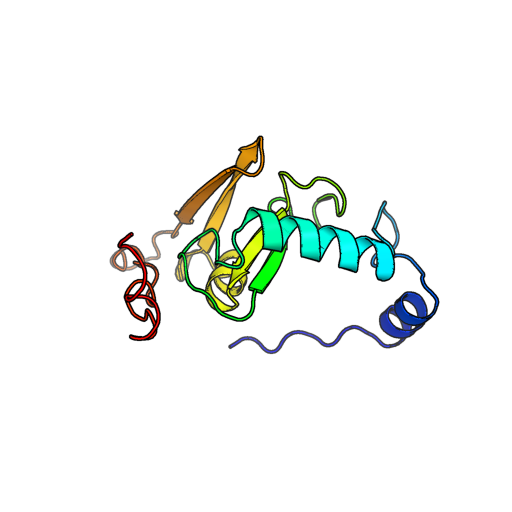? 4.917 -7.510 8.949 1.00 90.06 106 GLN A CA 1
ATOM 820 C C . GLN A 1 106 ? 4.387 -6.080 9.108 1.00 90.06 106 GLN A C 1
ATOM 822 O O . GLN A 1 106 ? 5.057 -5.101 8.773 1.00 90.06 106 GLN A O 1
ATOM 827 N N . PHE A 1 107 ? 3.162 -5.962 9.626 1.00 94.94 107 PHE A N 1
ATOM 828 C CA . PHE A 1 107 ? 2.448 -4.692 9.740 1.00 94.94 107 PHE A CA 1
ATOM 829 C C . PHE A 1 107 ? 1.615 -4.643 11.018 1.00 94.94 107 PHE A C 1
ATOM 831 O O . PHE A 1 107 ? 1.028 -5.654 11.408 1.00 94.94 107 PHE A O 1
ATOM 838 N N . THR A 1 108 ? 1.487 -3.457 11.605 1.00 92.88 108 THR A N 1
ATOM 839 C CA . THR A 1 108 ? 0.440 -3.155 12.585 1.00 92.88 108 THR A CA 1
ATOM 840 C C . THR A 1 108 ? -0.655 -2.310 11.951 1.00 92.88 108 THR A C 1
ATOM 842 O O . THR A 1 108 ? -0.446 -1.598 10.962 1.00 92.88 108 THR A O 1
ATOM 845 N N . PHE A 1 109 ? -1.854 -2.430 12.513 1.00 93.38 109 PHE A N 1
ATOM 846 C CA . PHE A 1 109 ? -3.058 -1.784 12.019 1.00 93.38 109 PHE A CA 1
ATOM 847 C C . PHE A 1 109 ? -3.761 -1.108 13.181 1.00 93.38 109 PHE A C 1
ATOM 849 O O . PHE A 1 109 ? -4.189 -1.774 14.121 1.00 93.38 109 PHE A O 1
ATOM 856 N N . GLU A 1 110 ? -3.913 0.204 13.093 1.00 90.88 110 GLU A N 1
ATOM 857 C CA . GLU A 1 110 ? -4.587 0.996 14.112 1.00 90.88 110 GLU A CA 1
ATOM 858 C C . GLU A 1 110 ? -5.655 1.859 13.454 1.00 90.88 110 GLU A C 1
ATOM 860 O O . GLU A 1 110 ? -5.428 2.433 12.389 1.00 90.88 110 GLU A O 1
ATOM 865 N N . VAL A 1 111 ? -6.832 1.969 14.069 1.00 87.25 111 VAL A N 1
ATOM 866 C CA . VAL A 1 111 ? -7.812 2.959 13.626 1.00 87.25 111 VAL A CA 1
ATOM 867 C C . VAL A 1 111 ? -7.687 4.208 14.480 1.00 87.25 111 VAL A C 1
ATOM 869 O O . VAL A 1 111 ? -8.142 4.252 15.617 1.00 87.25 111 VAL A O 1
ATOM 872 N N . VAL A 1 112 ? -7.107 5.250 13.893 1.00 86.56 112 VAL A N 1
ATOM 873 C CA . VAL A 1 112 ? -6.920 6.542 14.551 1.00 86.56 112 VAL A CA 1
ATOM 874 C C . VAL A 1 112 ? -8.126 7.425 14.267 1.00 86.56 112 VAL A C 1
ATOM 876 O O . VAL A 1 112 ? -8.451 7.691 13.105 1.00 86.56 112 VAL A O 1
ATOM 879 N N . GLN A 1 113 ? -8.783 7.911 15.318 1.00 82.00 113 GLN A N 1
ATOM 880 C CA . GLN A 1 113 ? -9.864 8.889 15.205 1.00 82.00 113 GLN A CA 1
ATOM 881 C C . GLN A 1 113 ? -9.454 10.206 15.864 1.00 82.00 113 GLN A C 1
ATOM 883 O O . GLN A 1 113 ? -8.908 10.207 16.964 1.00 82.00 113 GLN A O 1
ATOM 888 N N . ARG A 1 114 ? -9.739 11.342 15.220 1.00 74.94 114 ARG A N 1
ATOM 889 C CA . ARG A 1 114 ? -9.696 12.633 15.923 1.00 74.94 114 ARG A CA 1
ATOM 890 C C . ARG A 1 114 ? -11.010 12.783 16.675 1.00 74.94 114 ARG A C 1
ATOM 892 O O . ARG A 1 114 ? -12.068 12.633 16.063 1.00 74.94 114 ARG A O 1
ATOM 899 N N . ALA A 1 115 ? -10.945 13.092 17.969 1.00 65.31 115 ALA A N 1
ATOM 900 C CA . ALA A 1 115 ? -12.127 13.489 18.719 1.00 65.31 115 ALA A CA 1
ATOM 901 C C . ALA A 1 115 ? -12.762 14.694 18.006 1.00 65.31 115 ALA A C 1
ATOM 903 O O . ALA A 1 115 ? -12.146 15.753 17.875 1.00 65.31 115 ALA A O 1
ATOM 904 N N . GLY A 1 116 ? -13.967 14.510 17.467 1.00 60.91 116 GLY A N 1
ATOM 905 C CA . GLY A 1 116 ? -14.785 15.640 17.050 1.00 60.91 116 GLY A CA 1
ATOM 906 C C . GLY A 1 116 ? -15.224 16.448 18.274 1.00 60.91 116 GLY A C 1
ATOM 907 O O . GLY A 1 116 ? -15.081 16.007 19.413 1.00 60.91 116 GLY A O 1
ATOM 908 N N . ARG A 1 117 ? -15.840 17.613 18.048 1.00 57.09 117 ARG A N 1
ATOM 909 C CA . ARG A 1 117 ? -16.714 18.236 19.055 1.00 57.09 117 ARG A CA 1
ATOM 910 C C . ARG A 1 117 ? -17.965 17.358 19.205 1.00 57.09 117 ARG A C 1
ATOM 912 O O . ARG A 1 117 ? -18.958 17.587 18.527 1.00 57.09 117 ARG A O 1
ATOM 919 N N . GLY A 1 118 ? -17.876 16.285 19.985 1.00 54.62 118 GLY A N 1
ATOM 920 C CA . GLY A 1 118 ? -18.949 15.309 20.189 1.00 54.62 118 GLY A CA 1
ATOM 921 C C . GLY A 1 118 ? -18.433 14.024 20.846 1.00 54.62 118 GLY A C 1
ATOM 922 O O . GLY A 1 118 ? -17.223 13.791 20.837 1.00 54.62 118 GLY A O 1
ATOM 923 N N . PRO A 1 119 ? -19.316 13.195 21.431 1.00 52.91 119 PRO A N 1
ATOM 924 C CA . PRO A 1 119 ? -18.901 11.988 22.138 1.00 52.91 119 PRO A CA 1
ATOM 925 C C . PRO A 1 119 ? -18.130 11.050 21.202 1.00 52.91 119 PRO A C 1
ATOM 927 O O . PRO A 1 119 ? -18.511 10.859 20.042 1.00 52.91 119 PRO A O 1
ATOM 930 N N . LEU A 1 120 ? -17.028 10.491 21.714 1.00 50.34 120 LEU A N 1
ATOM 931 C CA . LEU A 1 120 ? -16.199 9.509 21.019 1.00 50.34 120 LEU A CA 1
ATOM 932 C C . LEU A 1 120 ? -17.105 8.392 20.490 1.00 50.34 120 LEU A C 1
ATOM 934 O O . LEU A 1 120 ? -17.800 7.733 21.264 1.00 50.34 120 LEU A O 1
ATOM 938 N N . LYS A 1 121 ? -17.123 8.174 19.169 1.00 48.50 121 LYS A N 1
ATOM 939 C CA . LYS A 1 121 ? -17.732 6.949 18.646 1.00 48.50 121 LYS A CA 1
ATOM 940 C C . LYS A 1 121 ? -16.860 5.785 19.121 1.00 48.50 121 LYS A C 1
ATOM 942 O O . LYS A 1 121 ? -15.638 5.935 19.116 1.00 48.50 121 LYS A O 1
ATOM 947 N N . PRO A 1 122 ? -17.446 4.653 19.550 1.00 49.94 122 PRO A N 1
ATOM 948 C CA . PRO A 1 122 ? -16.651 3.492 19.914 1.00 49.94 122 PRO A CA 1
ATOM 949 C C . PRO A 1 122 ? -15.701 3.162 18.762 1.00 49.94 122 PRO A C 1
ATOM 951 O O . PRO A 1 122 ? -16.082 3.285 17.590 1.00 49.94 122 PRO A O 1
ATOM 954 N N . ASN A 1 123 ? -14.465 2.799 19.123 1.00 47.69 123 ASN A N 1
ATOM 955 C CA . ASN A 1 123 ? -13.413 2.404 18.193 1.00 47.69 123 ASN A CA 1
ATOM 956 C C . ASN A 1 123 ? -14.041 1.498 17.129 1.00 47.69 123 ASN A C 1
ATOM 958 O O . ASN A 1 123 ? -14.723 0.543 17.519 1.00 47.69 123 ASN A O 1
ATOM 962 N N . PRO A 1 124 ? -13.918 1.796 15.823 1.00 49.47 124 PRO A N 1
ATOM 963 C CA . PRO A 1 124 ? -14.490 0.932 14.816 1.00 49.47 124 PRO A CA 1
ATOM 964 C C . PRO A 1 124 ? -13.756 -0.400 14.918 1.00 49.47 124 PRO A C 1
ATOM 966 O O . PRO A 1 124 ? -12.696 -0.600 14.328 1.00 49.47 124 PRO A O 1
ATOM 969 N N . THR A 1 125 ? -14.361 -1.341 15.644 1.00 53.16 125 THR A N 1
ATOM 970 C CA . THR A 1 125 ? -14.182 -2.756 15.372 1.00 53.16 125 THR A CA 1
ATOM 971 C C . THR A 1 125 ? -14.282 -2.873 13.862 1.00 53.16 125 THR A C 1
ATOM 973 O O . THR A 1 125 ? -15.176 -2.277 13.251 1.00 53.16 125 THR A O 1
ATOM 976 N N . PHE A 1 126 ? -13.305 -3.522 13.223 1.00 56.59 126 PHE A N 1
ATOM 977 C CA . PHE A 1 126 ? -13.380 -3.790 11.792 1.00 56.59 126 PHE A CA 1
ATOM 978 C C . PHE A 1 126 ? -14.775 -4.370 11.537 1.00 56.59 126 PHE A C 1
ATOM 980 O O . PHE A 1 126 ? -15.023 -5.516 11.889 1.00 56.59 126 PHE A O 1
ATOM 987 N N . ALA A 1 127 ? -15.707 -3.584 10.983 1.00 48.69 127 ALA A N 1
ATOM 988 C CA . ALA A 1 127 ? -17.156 -3.847 11.080 1.00 48.69 127 ALA A CA 1
ATOM 989 C C . ALA A 1 127 ? -17.630 -5.066 10.249 1.00 48.69 127 ALA A C 1
ATOM 991 O O . ALA A 1 127 ? -18.805 -5.241 9.934 1.00 48.69 127 ALA A O 1
ATOM 992 N N . HIS A 1 128 ? -16.674 -5.872 9.804 1.00 56.91 128 HIS A N 1
ATOM 993 C CA . HIS A 1 128 ? -16.779 -7.050 8.963 1.00 56.91 128 HIS A CA 1
ATOM 994 C C . HIS A 1 128 ? -15.871 -8.197 9.458 1.00 56.91 128 HIS A C 1
ATOM 996 O O . HIS A 1 128 ? -15.910 -9.268 8.854 1.00 56.91 128 HIS A O 1
ATOM 1002 N N . VAL A 1 129 ? -15.104 -8.023 10.547 1.00 49.03 129 VAL A N 1
ATOM 1003 C CA . VAL A 1 129 ? -14.547 -9.141 11.330 1.00 49.03 129 VAL A CA 1
ATOM 1004 C C . VAL A 1 129 ? -15.746 -9.860 11.950 1.00 49.03 129 VAL A C 1
ATOM 1006 O O . VAL A 1 129 ? -16.501 -9.259 12.705 1.00 49.03 129 VAL A O 1
ATOM 1009 N N . GLY A 1 130 ? -16.001 -11.095 11.512 1.00 43.16 130 GLY A N 1
ATOM 1010 C CA . GLY A 1 130 ? -17.210 -11.865 11.848 1.00 43.16 130 GLY A CA 1
ATOM 1011 C C . GLY A 1 130 ? -18.175 -12.116 10.681 1.00 43.16 130 GLY A C 1
ATOM 1012 O O . GLY A 1 130 ? -19.099 -12.905 10.820 1.00 43.16 130 GLY A O 1
ATOM 1013 N N . LYS A 1 131 ? -17.950 -11.525 9.495 1.00 43.53 131 LYS A N 1
ATOM 1014 C CA . LYS A 1 131 ? -18.576 -11.976 8.231 1.00 43.53 131 LYS A CA 1
ATOM 1015 C C . LYS A 1 131 ? -17.617 -12.885 7.460 1.00 43.53 131 LYS A C 1
ATOM 1017 O O . LYS A 1 131 ? -17.342 -12.651 6.279 1.00 43.53 131 LYS A O 1
ATOM 1022 N N . THR A 1 132 ? -17.048 -13.871 8.147 1.00 41.66 132 THR A N 1
ATOM 1023 C CA . THR A 1 132 ? -16.491 -15.049 7.482 1.00 41.66 132 THR A CA 1
ATOM 1024 C C . THR A 1 132 ? -17.640 -15.720 6.736 1.00 41.66 132 THR A C 1
ATOM 1026 O O . THR A 1 132 ? -18.717 -15.922 7.291 1.00 41.66 132 THR A O 1
ATOM 1029 N N . ASP A 1 133 ? -17.456 -15.987 5.444 1.00 41.16 133 ASP A N 1
ATOM 1030 C CA . ASP A 1 133 ? -18.351 -16.898 4.732 1.00 41.16 133 ASP A CA 1
ATOM 1031 C C . ASP A 1 133 ? -18.309 -18.216 5.521 1.00 41.16 133 ASP A C 1
ATOM 1033 O O . ASP A 1 133 ? -17.220 -18.673 5.879 1.00 41.16 133 ASP A O 1
ATOM 1037 N N . ALA A 1 134 ? -19.461 -18.818 5.823 1.00 42.91 134 ALA A N 1
ATOM 1038 C CA . ALA A 1 134 ? -19.556 -20.059 6.602 1.00 42.91 134 ALA A CA 1
ATOM 1039 C C . ALA A 1 134 ? -18.794 -21.250 5.966 1.00 42.91 134 ALA A C 1
ATOM 1041 O O . ALA A 1 134 ? -18.754 -22.341 6.523 1.00 42.91 134 ALA A O 1
ATOM 1042 N N . ARG A 1 135 ? -18.164 -21.043 4.804 1.00 47.00 135 ARG A N 1
ATOM 1043 C CA . ARG A 1 135 ? -17.353 -22.008 4.060 1.00 47.00 135 ARG A CA 1
ATOM 1044 C C . ARG A 1 135 ? -15.869 -22.052 4.457 1.00 47.00 135 ARG A C 1
ATOM 1046 O O . ARG A 1 135 ? -15.177 -22.956 4.010 1.00 47.00 135 ARG A O 1
ATOM 1053 N N . ASP A 1 136 ? -15.365 -21.124 5.277 1.00 45.75 136 ASP A N 1
ATOM 1054 C CA . ASP A 1 136 ? -13.949 -21.094 5.714 1.00 45.75 136 ASP A CA 1
ATOM 1055 C C . ASP A 1 136 ? -13.687 -21.848 7.052 1.00 45.75 136 ASP A C 1
ATOM 1057 O O . ASP A 1 136 ? -12.568 -21.804 7.556 1.00 45.75 136 ASP A O 1
ATOM 1061 N N . VAL A 1 137 ? -14.678 -22.550 7.634 1.00 45.84 137 VAL A N 1
ATOM 1062 C CA . VAL A 1 137 ? -14.564 -23.276 8.933 1.00 45.84 137 VAL A CA 1
ATOM 1063 C C . VAL A 1 137 ? -14.345 -24.792 8.778 1.00 45.84 137 VAL A C 1
ATOM 1065 O O . VAL A 1 137 ? -14.346 -25.526 9.756 1.00 45.84 137 VAL A O 1
ATOM 1068 N N . VAL A 1 138 ? -14.098 -25.308 7.571 1.00 43.28 138 VAL A N 1
ATOM 1069 C CA . VAL A 1 138 ? -13.822 -26.747 7.407 1.00 43.28 138 VAL A CA 1
ATOM 1070 C C . VAL A 1 138 ? -12.570 -26.963 6.574 1.00 43.28 138 VAL A C 1
ATOM 1072 O O . VAL A 1 138 ? -12.635 -27.005 5.348 1.00 43.28 138 VAL A O 1
ATOM 1075 N N . ARG A 1 139 ? -11.431 -27.079 7.265 1.00 41.50 139 ARG A N 1
ATOM 1076 C CA . ARG A 1 139 ? -10.355 -28.065 7.025 1.00 41.50 139 ARG A CA 1
ATOM 1077 C C . ARG A 1 139 ? -9.169 -27.741 7.931 1.00 41.50 139 ARG A C 1
ATOM 1079 O O . ARG A 1 139 ? -8.200 -27.106 7.533 1.00 41.50 139 ARG A O 1
ATOM 1086 N N . GLY A 1 140 ? -9.307 -28.179 9.172 1.00 35.97 140 GLY A N 1
ATOM 1087 C CA . GLY A 1 140 ? -8.206 -28.449 10.078 1.00 35.97 140 GLY A CA 1
ATOM 1088 C C . GLY A 1 140 ? -8.545 -29.757 10.773 1.00 35.97 140 GLY A C 1
ATOM 1089 O O . GLY A 1 140 ? -9.348 -29.733 11.697 1.00 35.97 140 GLY A O 1
ATOM 1090 N N . SER A 1 141 ? -8.053 -30.874 10.238 1.00 35.25 141 SER A N 1
ATOM 1091 C CA . SER A 1 141 ? -7.862 -32.192 10.868 1.00 35.25 141 SER A CA 1
ATOM 1092 C C . SER A 1 141 ? -7.246 -33.117 9.814 1.00 35.25 141 SER A C 1
ATOM 1094 O O . SER A 1 141 ? -7.708 -33.081 8.673 1.00 35.25 141 SER A O 1
ATOM 1096 N N . GLU A 1 142 ? -6.271 -33.914 10.257 1.00 34.03 142 GLU A N 1
ATOM 1097 C CA . GLU A 1 142 ? -5.430 -34.907 9.552 1.00 34.03 142 GLU A CA 1
ATOM 1098 C C . GLU A 1 142 ? -4.124 -34.385 8.939 1.00 34.03 142 GLU A C 1
ATOM 1100 O O . GLU A 1 142 ? -4.141 -33.670 7.912 1.00 34.03 142 GLU A O 1
#

Foldseek 3Di:
DDDDDDDDPVLVVCLVVQHFNDPPDDGHRNVRLVVLFVVQCVVVVCAFLAQGDNDDWDWAFLQDPVNVGYSPPSLRIGIHDPVLVVQCVDDLQVWHWHWDGPDPNDIDTATHHDDDPDDDDPGPPVVCNVVDPPVVPDDDDD

Organism: NCBI:txid2569760

Radius of gyration: 17.27 Å; chains: 1; bounding box: 30×53×46 Å